Protein AF-A0A1I1IDP4-F1 (afdb_monomer)

Foldseek 3Di:
DAPWDLDQFLQQWPQWAWDWDQDPQFIIRRHQATWTQRCDPPDPRHRHIDGRRHHPPDPPTDHPGRDD

Structure (mmCIF, N/CA/C/O backbone):
data_AF-A0A1I1IDP4-F1
#
_entry.id   AF-A0A1I1IDP4-F1
#
loop_
_atom_site.group_PDB
_atom_site.id
_atom_site.type_symbol
_atom_site.label_atom_id
_atom_site.label_alt_id
_atom_site.label_comp_id
_atom_site.label_asym_id
_atom_site.label_entity_id
_atom_site.label_seq_id
_atom_site.pdbx_PDB_ins_code
_atom_site.Cartn_x
_atom_site.Cartn_y
_atom_site.Cartn_z
_atom_site.occupancy
_atom_site.B_iso_or_equiv
_atom_site.auth_seq_id
_atom_site.auth_comp_id
_atom_site.auth_asym_id
_atom_site.auth_atom_id
_atom_site.pdbx_PDB_model_num
ATOM 1 N N . M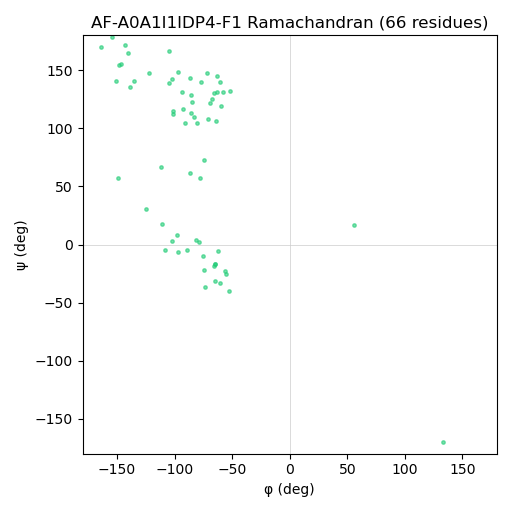ET A 1 1 ? 15.518 -3.664 -13.083 1.00 37.91 1 MET A N 1
ATOM 2 C CA . MET A 1 1 ? 15.822 -3.835 -11.647 1.00 37.91 1 MET A CA 1
ATOM 3 C C . MET A 1 1 ? 14.751 -3.104 -10.865 1.00 37.91 1 MET A C 1
ATOM 5 O O . MET A 1 1 ? 14.683 -1.887 -10.972 1.00 37.91 1 MET A O 1
ATOM 9 N N . SER A 1 2 ? 13.876 -3.825 -10.167 1.00 45.25 2 SER A N 1
ATOM 1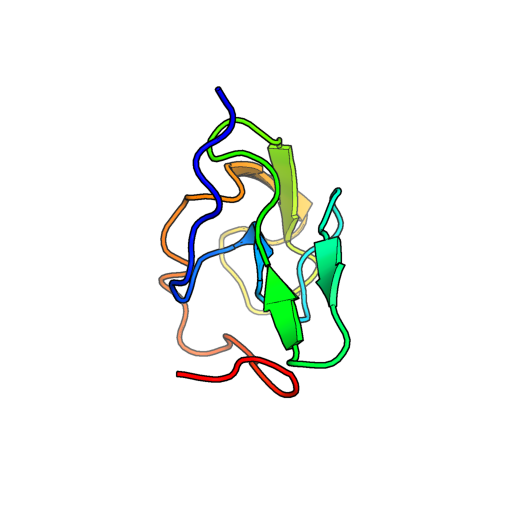0 C CA . SER A 1 2 ? 12.865 -3.196 -9.314 1.00 45.25 2 SER A CA 1
ATOM 11 C C . SER A 1 2 ? 13.515 -2.870 -7.976 1.00 45.25 2 SER A C 1
ATOM 13 O O . SER A 1 2 ? 13.904 -3.769 -7.235 1.00 45.25 2 SER A O 1
ATOM 15 N N . THR A 1 3 ? 13.729 -1.587 -7.706 1.00 52.25 3 THR A N 1
ATOM 16 C CA . THR A 1 3 ? 14.265 -1.123 -6.428 1.00 52.25 3 THR A CA 1
ATOM 17 C C . THR A 1 3 ? 13.189 -1.309 -5.366 1.00 52.25 3 THR A C 1
ATOM 19 O O . THR A 1 3 ? 12.183 -0.601 -5.366 1.00 52.25 3 THR A O 1
ATOM 22 N N . LEU A 1 4 ? 13.396 -2.284 -4.481 1.00 57.22 4 LEU A N 1
ATOM 23 C CA . LEU A 1 4 ? 12.568 -2.473 -3.295 1.00 57.22 4 LEU A CA 1
ATOM 24 C C . LEU A 1 4 ? 12.648 -1.201 -2.445 1.00 57.22 4 LEU A C 1
ATOM 26 O O . LEU A 1 4 ? 13.731 -0.788 -2.029 1.00 57.22 4 LEU A O 1
ATOM 30 N N . LEU A 1 5 ? 11.505 -0.552 -2.229 1.00 57.69 5 LEU A N 1
ATOM 31 C CA . LEU A 1 5 ? 11.426 0.670 -1.434 1.00 57.69 5 LEU A CA 1
ATOM 32 C C . LEU A 1 5 ? 11.162 0.311 0.029 1.00 57.69 5 LEU A C 1
ATOM 34 O O . LEU A 1 5 ? 10.034 -0.014 0.398 1.00 57.69 5 LEU A O 1
ATOM 38 N N . ASP A 1 6 ? 12.202 0.413 0.854 1.00 65.88 6 ASP A N 1
ATOM 39 C CA . ASP A 1 6 ? 12.132 0.297 2.316 1.00 65.88 6 ASP A CA 1
ATOM 40 C C . ASP A 1 6 ? 11.804 1.673 2.931 1.00 65.88 6 ASP A C 1
ATOM 42 O O . ASP A 1 6 ? 12.618 2.334 3.569 1.00 65.88 6 ASP A O 1
ATOM 46 N N . ARG A 1 7 ? 10.630 2.206 2.566 1.00 73.75 7 ARG A N 1
ATOM 47 C CA . ARG A 1 7 ? 10.121 3.491 3.069 1.00 73.75 7 ARG A CA 1
ATOM 48 C C . ARG A 1 7 ? 8.602 3.476 3.188 1.00 73.75 7 ARG A C 1
ATOM 50 O O . ARG A 1 7 ? 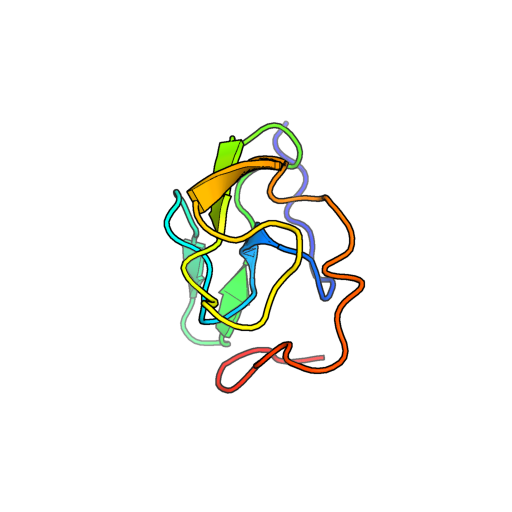7.922 2.786 2.422 1.00 73.75 7 ARG A O 1
ATOM 57 N N . LYS A 1 8 ? 8.056 4.321 4.066 1.00 80.75 8 LYS A N 1
ATOM 58 C CA . LYS A 1 8 ? 6.611 4.586 4.131 1.00 80.75 8 LYS A CA 1
ATOM 59 C C . LYS A 1 8 ? 6.120 5.252 2.834 1.00 80.75 8 LYS A C 1
ATOM 61 O O . LYS A 1 8 ? 6.404 6.421 2.562 1.00 80.75 8 LYS A O 1
ATOM 66 N N . CYS A 1 9 ? 5.414 4.492 2.003 1.00 84.38 9 CYS A N 1
ATOM 67 C CA . CYS A 1 9 ? 4.798 4.914 0.742 1.00 84.38 9 CYS A CA 1
ATOM 68 C C . CYS A 1 9 ? 3.436 4.231 0.505 1.00 84.38 9 CYS A C 1
ATOM 70 O O . CYS A 1 9 ? 3.039 3.338 1.239 1.00 84.38 9 CYS A O 1
ATOM 72 N N . CYS A 1 10 ? 2.675 4.625 -0.515 1.00 86.81 10 CYS A N 1
ATOM 73 C CA . CYS A 1 10 ? 1.356 4.032 -0.751 1.00 86.81 10 CYS A CA 1
ATOM 74 C C . CYS A 1 10 ? 1.397 2.496 -0.823 1.00 86.81 10 CYS A C 1
ATOM 76 O O . CYS A 1 10 ? 0.555 1.865 -0.205 1.00 86.81 10 CYS A O 1
ATOM 78 N N . GLY A 1 11 ? 2.416 1.905 -1.454 1.00 86.06 11 GLY A N 1
ATOM 79 C CA . GLY A 1 11 ? 2.559 0.456 -1.637 1.00 86.06 11 GLY A CA 1
ATOM 80 C C . GLY A 1 11 ? 2.758 -0.365 -0.365 1.00 86.06 11 GLY A C 1
ATOM 81 O O . GLY A 1 11 ? 2.557 -1.578 -0.379 1.00 86.06 11 GLY A O 1
ATOM 82 N N . THR A 1 12 ? 3.160 0.274 0.730 1.00 85.81 12 THR A N 1
ATOM 83 C CA . THR A 1 12 ? 3.396 -0.400 2.010 1.00 85.81 12 THR A CA 1
ATOM 84 C C . THR A 1 12 ? 2.323 -0.057 3.059 1.00 85.81 12 THR A C 1
ATOM 86 O O . THR A 1 12 ? 2.289 -0.678 4.119 1.00 85.81 12 THR A O 1
ATOM 89 N N . CYS A 1 13 ? 1.395 0.859 2.742 1.00 87.62 13 CYS A N 1
ATOM 90 C CA . CYS A 1 13 ? 0.276 1.263 3.599 1.00 87.62 13 CYS A CA 1
ATOM 91 C C . CYS A 1 13 ? -0.792 0.159 3.696 1.00 87.62 13 CYS A C 1
ATOM 93 O O . CYS A 1 13 ? -1.058 -0.563 2.732 1.00 87.62 13 CYS A O 1
ATOM 95 N N . GLU A 1 14 ? -1.468 0.040 4.841 1.00 87.94 14 GLU A N 1
ATOM 96 C CA . GLU A 1 14 ? -2.495 -0.997 5.034 1.00 87.94 14 GLU A CA 1
ATOM 97 C C . GLU A 1 14 ? -3.710 -0.831 4.123 1.00 87.94 14 GLU A C 1
ATOM 99 O O . GLU A 1 14 ? -4.285 -1.820 3.674 1.00 87.94 14 GLU A O 1
ATOM 104 N N . PHE A 1 15 ? -4.045 0.412 3.777 1.00 89.31 15 PHE A N 1
ATOM 105 C CA . PHE A 1 15 ? -5.139 0.728 2.860 1.00 89.31 15 PHE A CA 1
ATOM 106 C C . PHE A 1 15 ? -4.777 0.543 1.381 1.00 89.31 15 PHE A C 1
ATOM 108 O O . PHE A 1 15 ? -5.588 0.868 0.514 1.00 89.31 15 PHE A O 1
ATOM 115 N N . TRP A 1 16 ? -3.566 0.081 1.072 1.00 89.06 16 TRP A N 1
ATOM 116 C CA . TRP A 1 16 ? -3.143 -0.193 -0.296 1.00 89.06 16 TRP A CA 1
ATOM 117 C C . TRP A 1 16 ? -3.869 -1.401 -0.875 1.00 89.06 16 TRP A C 1
ATOM 119 O O . TRP A 1 16 ? -3.762 -2.512 -0.355 1.00 89.06 16 TRP A O 1
ATOM 129 N N . GLN A 1 17 ? -4.559 -1.185 -1.989 1.00 89.88 17 GLN A N 1
ATOM 130 C CA . GLN A 1 17 ? -5.213 -2.217 -2.786 1.00 89.88 17 GLN A CA 1
ATOM 131 C C . GLN A 1 17 ? -4.487 -2.351 -4.125 1.00 89.88 17 GLN A C 1
ATOM 133 O O . GLN A 1 17 ? -4.993 -1.992 -5.186 1.00 89.88 17 GLN A O 1
ATOM 138 N N . GLY A 1 18 ? -3.249 -2.823 -4.061 1.00 87.38 18 GLY A N 1
ATOM 139 C CA . GLY A 1 18 ? -2.423 -3.120 -5.221 1.00 87.38 18 GLY A CA 1
ATOM 140 C C . GLY A 1 18 ? -1.393 -4.186 -4.879 1.00 87.38 18 GLY A C 1
ATOM 141 O O . GLY A 1 18 ? -1.304 -4.644 -3.735 1.00 87.38 18 GLY A O 1
ATOM 142 N N . SER A 1 19 ? -0.593 -4.573 -5.868 1.00 85.19 19 SER A N 1
ATOM 143 C CA . SER A 1 19 ? 0.497 -5.525 -5.657 1.00 85.19 19 SER A CA 1
ATOM 144 C C . SER A 1 19 ? 1.468 -5.004 -4.595 1.00 85.19 19 SER A C 1
ATOM 146 O O . SER A 1 19 ? 1.895 -3.849 -4.632 1.00 85.19 19 SER A O 1
ATOM 148 N N . ARG A 1 20 ? 1.802 -5.864 -3.633 1.00 81.50 20 ARG A N 1
ATOM 149 C CA . ARG A 1 20 ? 2.794 -5.617 -2.582 1.00 81.50 20 ARG A CA 1
ATOM 150 C C . ARG A 1 20 ? 3.466 -6.927 -2.203 1.00 81.50 20 ARG A C 1
ATOM 152 O O . ARG A 1 20 ? 2.881 -7.995 -2.378 1.00 81.50 20 ARG A O 1
ATOM 159 N N . GLU A 1 21 ? 4.687 -6.847 -1.701 1.00 81.25 21 GLU A N 1
ATOM 160 C CA . GLU A 1 21 ? 5.437 -8.013 -1.250 1.00 81.25 21 GLU A CA 1
ATOM 161 C C . GLU A 1 21 ? 5.368 -8.093 0.273 1.00 81.25 21 GLU A C 1
ATOM 163 O O . GLU A 1 21 ? 5.861 -7.213 0.976 1.00 81.25 21 GLU A O 1
ATOM 168 N N . THR A 1 22 ? 4.736 -9.138 0.799 1.00 79.31 22 THR A N 1
ATOM 169 C CA . THR A 1 22 ? 4.727 -9.400 2.239 1.00 79.31 22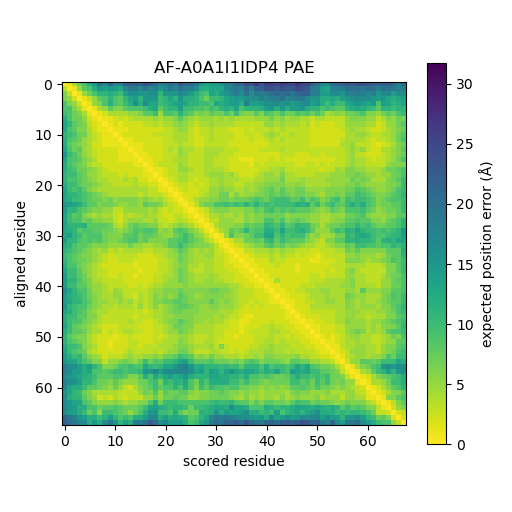 THR A CA 1
ATOM 170 C C . THR A 1 22 ? 5.882 -10.333 2.568 1.00 79.31 22 THR A C 1
ATOM 172 O O . THR A 1 22 ? 5.932 -11.470 2.107 1.00 79.31 22 THR A O 1
ATOM 175 N N . THR A 1 23 ? 6.818 -9.847 3.372 1.00 78.00 23 THR A N 1
ATOM 176 C CA . THR A 1 23 ? 7.968 -10.608 3.861 1.00 78.00 23 THR A CA 1
ATOM 177 C C . THR A 1 23 ? 7.766 -10.983 5.327 1.00 78.00 23 THR A C 1
ATOM 179 O O . THR A 1 23 ? 6.923 -10.410 6.017 1.00 78.00 23 THR A O 1
ATOM 182 N N . ARG A 1 24 ? 8.590 -11.903 5.849 1.00 75.56 24 ARG A N 1
ATOM 183 C CA . ARG A 1 24 ? 8.601 -12.254 7.283 1.00 75.56 24 ARG A CA 1
ATOM 184 C C . ARG A 1 24 ? 8.821 -11.039 8.198 1.00 75.56 24 ARG A C 1
ATOM 186 O O . ARG A 1 24 ? 8.397 -11.062 9.346 1.00 75.56 24 ARG A O 1
ATOM 193 N N . ASN A 1 25 ? 9.464 -9.994 7.677 1.00 72.31 25 ASN A N 1
ATOM 194 C CA . ASN A 1 25 ? 9.843 -8.800 8.424 1.00 72.31 25 ASN A CA 1
ATOM 195 C C . ASN A 1 25 ? 8.910 -7.606 8.168 1.00 72.31 25 ASN A C 1
ATOM 197 O O . ASN A 1 25 ? 9.185 -6.529 8.687 1.00 72.31 25 ASN A O 1
ATOM 201 N N . GLY A 1 26 ? 7.842 -7.771 7.377 1.00 76.75 26 GLY A N 1
ATOM 202 C CA . GLY A 1 26 ? 6.887 -6.706 7.075 1.00 76.75 26 GLY A CA 1
ATOM 203 C C . GLY A 1 26 ? 6.525 -6.580 5.596 1.00 76.75 26 GLY A C 1
ATOM 204 O O . GLY A 1 26 ? 6.870 -7.431 4.772 1.00 76.75 26 GLY A O 1
ATOM 205 N N . VAL A 1 27 ? 5.820 -5.504 5.254 1.00 79.25 27 VAL A N 1
ATOM 206 C CA . VAL A 1 27 ? 5.346 -5.223 3.890 1.00 79.25 27 VAL A CA 1
ATOM 207 C C . VAL A 1 27 ? 6.340 -4.335 3.142 1.00 79.25 27 VAL A C 1
ATOM 209 O O . VAL A 1 27 ? 6.743 -3.284 3.635 1.00 79.25 27 VAL A O 1
ATOM 212 N N . ARG A 1 28 ? 6.691 -4.733 1.917 1.00 75.94 28 ARG A N 1
ATOM 213 C CA . ARG A 1 28 ? 7.577 -4.010 0.999 1.00 75.94 28 ARG A CA 1
ATOM 214 C C . ARG A 1 28 ? 6.883 -3.696 -0.323 1.00 75.94 28 ARG A C 1
ATOM 216 O O . ARG A 1 28 ? 6.035 -4.444 -0.811 1.00 75.94 28 ARG A O 1
ATOM 223 N N . CYS A 1 29 ? 7.260 -2.566 -0.912 1.00 71.12 29 CYS A N 1
ATOM 224 C CA . CYS A 1 29 ? 6.780 -2.153 -2.224 1.00 71.12 29 CYS A CA 1
ATOM 225 C C . CYS A 1 29 ? 7.649 -2.804 -3.310 1.00 71.12 29 CYS A C 1
ATOM 227 O O . CYS A 1 29 ? 8.869 -2.626 -3.312 1.00 71.12 29 CYS A O 1
ATOM 229 N N . LYS A 1 30 ? 7.016 -3.566 -4.211 1.00 67.38 30 LYS A N 1
ATOM 230 C CA . LYS A 1 30 ? 7.690 -4.385 -5.230 1.00 67.38 30 LYS A CA 1
ATOM 231 C C . LYS A 1 30 ? 8.288 -3.544 -6.359 1.00 67.38 30 LYS A C 1
ATOM 233 O O . LYS A 1 30 ? 9.364 -3.864 -6.858 1.00 67.38 30 LYS A O 1
ATOM 238 N N . SER A 1 31 ? 7.613 -2.466 -6.754 1.00 73.06 31 SER A N 1
ATOM 239 C CA . SER A 1 31 ? 8.084 -1.540 -7.781 1.00 73.06 31 SER A CA 1
ATOM 240 C C . SER A 1 31 ? 7.549 -0.137 -7.536 1.00 73.06 31 SER A C 1
ATOM 242 O O . SER A 1 31 ? 6.378 0.058 -7.220 1.00 73.06 31 SER A O 1
ATOM 244 N N . SER A 1 32 ? 8.388 0.873 -7.764 1.00 72.00 32 SER A N 1
ATOM 245 C CA . SER A 1 32 ? 7.967 2.275 -7.703 1.00 72.00 32 SER A CA 1
ATOM 246 C C . SER A 1 32 ? 6.951 2.663 -8.779 1.00 72.00 32 SER A C 1
ATOM 248 O O . SER A 1 32 ? 6.275 3.684 -8.666 1.00 72.00 32 SER A O 1
ATOM 250 N N . SER A 1 33 ? 6.840 1.840 -9.818 1.00 80.44 33 SER A N 1
ATOM 251 C CA . SER A 1 33 ? 5.917 2.044 -10.931 1.00 80.44 33 SER A CA 1
ATOM 252 C C . SER A 1 33 ? 4.620 1.256 -10.783 1.00 80.44 33 SER A C 1
ATOM 254 O O . SER A 1 33 ? 3.732 1.451 -11.603 1.00 80.44 33 SER A O 1
ATOM 256 N N . ASP A 1 34 ? 4.503 0.388 -9.770 1.00 83.94 34 ASP A N 1
ATOM 257 C CA . ASP A 1 34 ? 3.262 -0.350 -9.549 1.00 83.94 34 ASP A CA 1
ATOM 258 C C . ASP A 1 34 ? 2.147 0.636 -9.220 1.00 83.94 34 ASP A C 1
ATOM 260 O O . ASP A 1 34 ? 2.301 1.519 -8.372 1.00 83.94 34 ASP A O 1
ATOM 264 N N . GLU A 1 35 ? 1.023 0.486 -9.904 1.00 89.00 35 GLU A N 1
ATOM 265 C CA . GLU A 1 35 ? -0.183 1.245 -9.627 1.00 89.00 35 GLU A CA 1
ATOM 266 C C . GLU A 1 35 ? -1.123 0.423 -8.750 1.00 89.00 35 GLU A C 1
ATOM 268 O O . GLU A 1 35 ? -1.163 -0.809 -8.798 1.00 89.00 35 GLU A O 1
ATOM 273 N N . GLY A 1 36 ? -1.872 1.119 -7.911 1.00 89.19 36 GLY A N 1
ATOM 274 C CA . GLY A 1 36 ? -2.847 0.516 -7.022 1.00 89.19 36 GLY A CA 1
ATOM 275 C C . GLY A 1 36 ? -3.803 1.562 -6.491 1.00 89.19 36 GLY A C 1
ATOM 276 O O . GLY A 1 36 ? -3.616 2.767 -6.682 1.00 89.19 36 GLY A O 1
ATOM 277 N N . ILE A 1 37 ? -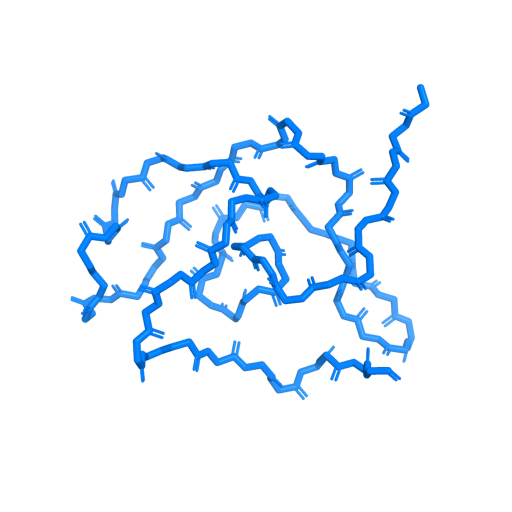4.855 1.085 -5.839 1.00 91.06 37 ILE A N 1
ATOM 278 C CA . ILE A 1 37 ? -5.942 1.935 -5.365 1.00 91.06 37 ILE A CA 1
ATOM 279 C C . ILE A 1 37 ? -5.785 2.176 -3.864 1.00 91.06 37 ILE A C 1
ATOM 281 O O . ILE A 1 37 ? -5.390 1.288 -3.105 1.00 91.06 37 ILE A O 1
ATOM 285 N N . CYS A 1 38 ? -6.093 3.390 -3.408 1.00 88.94 38 CYS A N 1
ATOM 286 C CA . CYS A 1 38 ? -6.198 3.669 -1.980 1.00 88.94 38 CYS A CA 1
ATOM 287 C C . CYS A 1 38 ? -7.609 3.330 -1.478 1.00 88.94 38 CYS A C 1
ATOM 289 O O . CYS A 1 38 ? -8.569 4.026 -1.796 1.00 88.94 38 CYS A O 1
ATOM 291 N N . GLY A 1 39 ? -7.725 2.314 -0.623 1.00 88.69 39 GLY A N 1
ATOM 292 C CA . GLY A 1 39 ? -8.982 1.928 0.029 1.00 88.69 39 GLY A CA 1
ATOM 293 C C . GLY A 1 39 ? -9.347 2.768 1.260 1.00 88.69 39 GLY A C 1
ATOM 294 O O . GLY A 1 39 ? -10.317 2.470 1.957 1.00 88.69 39 GLY A O 1
ATOM 295 N N . ASN A 1 40 ? -8.570 3.806 1.589 1.00 87.94 40 ASN A N 1
ATOM 296 C CA . ASN A 1 40 ? -8.853 4.647 2.748 1.00 87.94 40 ASN A CA 1
ATOM 297 C C . ASN A 1 40 ? -9.931 5.679 2.411 1.00 87.94 40 ASN A C 1
ATOM 299 O O . ASN A 1 40 ? -9.628 6.703 1.804 1.00 87.94 40 ASN A O 1
ATOM 303 N N . ARG A 1 41 ? -11.163 5.463 2.882 1.00 87.44 41 ARG A N 1
ATOM 304 C CA . ARG A 1 41 ? -12.311 6.377 2.694 1.00 87.44 41 ARG A CA 1
ATOM 305 C C . ARG A 1 41 ? -12.079 7.803 3.185 1.00 87.44 41 ARG A C 1
ATOM 307 O O . ARG A 1 41 ? -12.755 8.722 2.741 1.00 87.44 41 ARG A O 1
ATOM 314 N N . LYS A 1 42 ? -11.142 8.001 4.114 1.00 85.75 42 LYS A N 1
ATOM 315 C CA . LYS A 1 42 ? -10.788 9.327 4.637 1.00 85.75 42 LYS A CA 1
ATOM 316 C C . LYS A 1 42 ? -9.688 10.009 3.819 1.00 85.75 42 LYS A C 1
ATOM 318 O O . LYS A 1 42 ? -9.324 11.145 4.116 1.00 85.75 42 LYS A O 1
ATOM 323 N N . SER A 1 43 ? -9.127 9.325 2.821 1.00 83.62 43 SER A N 1
ATOM 324 C CA . SER A 1 43 ? -8.064 9.857 1.982 1.00 83.62 43 SER A CA 1
ATOM 325 C C . SER A 1 43 ? -8.607 10.653 0.804 1.00 83.62 43 SER A C 1
ATOM 327 O O . SER A 1 43 ? -9.568 10.250 0.162 1.00 83.62 43 SER A O 1
ATOM 329 N N . MET A 1 44 ? -7.921 11.735 0.429 1.00 82.94 44 MET A N 1
ATOM 330 C CA . MET A 1 44 ? -8.200 12.451 -0.824 1.00 82.94 44 MET A CA 1
ATOM 331 C C . MET A 1 44 ? -7.919 11.603 -2.078 1.00 82.94 44 MET A C 1
ATOM 333 O O . MET A 1 44 ? -8.374 11.943 -3.174 1.00 82.94 44 MET A O 1
ATOM 337 N N . GLN A 1 45 ? -7.162 10.516 -1.899 1.00 83.44 45 GLN A N 1
ATOM 338 C CA . GLN A 1 45 ? -6.831 9.534 -2.929 1.00 83.44 45 GLN A CA 1
ATOM 339 C C . GLN A 1 45 ? -7.726 8.289 -2.882 1.00 83.44 45 GLN A C 1
ATOM 341 O O . GLN A 1 45 ? -7.434 7.328 -3.585 1.00 83.44 45 GLN A O 1
ATOM 346 N N . HIS A 1 46 ? -8.790 8.286 -2.067 1.00 88.00 46 HIS A N 1
ATOM 347 C CA . HIS A 1 46 ? -9.764 7.193 -2.028 1.00 88.00 46 HIS A CA 1
ATOM 348 C C . HIS A 1 46 ? -10.288 6.858 -3.429 1.00 88.00 46 HIS A C 1
ATOM 350 O O . HIS A 1 46 ? -10.656 7.773 -4.167 1.00 88.00 46 HIS A O 1
ATOM 356 N N . ASP A 1 47 ? -10.313 5.569 -3.777 1.00 89.19 47 ASP A N 1
ATOM 357 C CA . ASP A 1 47 ? -10.752 5.045 -5.081 1.00 89.19 47 ASP A CA 1
ATOM 358 C C . ASP A 1 47 ? -10.009 5.623 -6.301 1.00 89.19 47 ASP A C 1
ATOM 360 O O . ASP A 1 47 ? -10.451 5.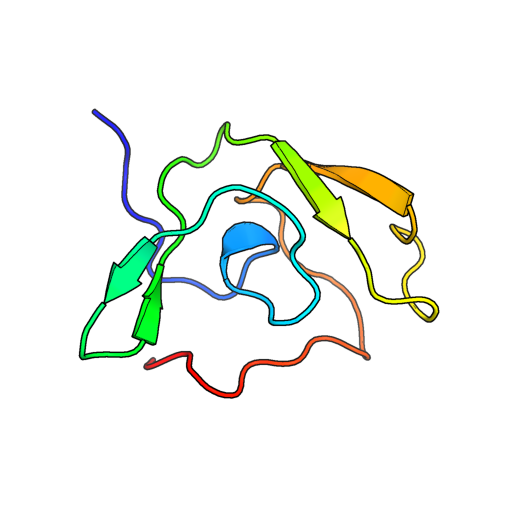484 -7.441 1.00 89.19 47 ASP A O 1
ATOM 364 N N . LYS A 1 48 ? -8.844 6.251 -6.094 1.00 88.62 48 LYS A N 1
ATOM 365 C CA . LYS A 1 48 ? -7.980 6.736 -7.175 1.00 88.62 48 LYS A CA 1
ATOM 366 C C . LYS A 1 48 ? -6.767 5.831 -7.337 1.00 88.62 48 LYS A C 1
ATOM 368 O O . LYS A 1 48 ? -6.152 5.423 -6.350 1.00 88.62 48 LYS A O 1
ATOM 373 N N . SER A 1 49 ? -6.405 5.575 -8.595 1.00 89.94 49 SER A N 1
ATOM 374 C CA . SER A 1 49 ? -5.127 4.948 -8.934 1.00 89.94 49 SER A CA 1
ATOM 375 C C . SER A 1 49 ? -3.982 5.889 -8.564 1.00 89.94 49 SER A C 1
ATOM 377 O O . SER A 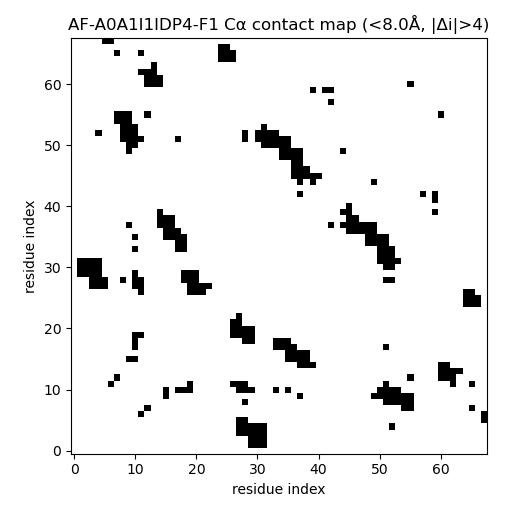1 49 ? -4.001 7.075 -8.904 1.00 89.94 49 SER A O 1
ATOM 379 N N . THR A 1 50 ? -2.991 5.377 -7.843 1.00 88.88 50 THR A N 1
ATOM 380 C CA . THR A 1 50 ? -1.753 6.095 -7.534 1.00 88.88 50 THR A CA 1
ATOM 381 C C . THR A 1 50 ? -0.565 5.147 -7.605 1.00 88.88 50 THR A C 1
ATOM 383 O O . THR A 1 50 ? -0.725 3.929 -7.602 1.00 88.88 50 THR A O 1
ATOM 386 N N . LYS A 1 51 ? 0.645 5.703 -7.666 1.00 88.44 51 LYS A N 1
ATOM 387 C CA . LYS A 1 51 ? 1.880 4.916 -7.687 1.00 88.44 51 LYS A CA 1
ATOM 388 C C . LYS A 1 51 ? 2.207 4.400 -6.294 1.00 88.44 51 LYS A C 1
ATOM 390 O O . LYS A 1 51 ? 2.159 5.146 -5.317 1.00 88.44 51 LYS A O 1
ATOM 395 N N . ALA A 1 52 ? 2.667 3.164 -6.207 1.00 85.56 52 ALA A N 1
ATOM 396 C CA . ALA A 1 52 ? 3.060 2.522 -4.965 1.00 85.56 52 ALA A CA 1
ATOM 397 C C . ALA A 1 52 ? 4.215 3.270 -4.272 1.00 85.56 52 ALA A C 1
ATOM 399 O O . ALA A 1 52 ? 4.237 3.368 -3.048 1.00 85.56 52 ALA A O 1
ATOM 400 N N . SER A 1 53 ? 5.141 3.881 -5.025 1.00 83.00 53 SER A N 1
ATOM 401 C CA . SER A 1 53 ? 6.206 4.718 -4.444 1.00 83.00 53 SER A CA 1
ATOM 402 C C . SER A 1 53 ? 5.761 6.095 -3.974 1.00 83.00 53 SER A C 1
ATOM 404 O O . SER A 1 53 ? 6.587 6.812 -3.393 1.00 83.00 53 SER A O 1
ATOM 406 N N . TYR A 1 54 ? 4.534 6.509 -4.304 1.00 85.12 54 TYR A N 1
ATOM 407 C CA . TYR A 1 54 ? 4.027 7.823 -3.943 1.00 85.12 54 TYR A CA 1
ATOM 408 C C . TYR A 1 54 ? 4.021 7.956 -2.423 1.00 85.12 54 TYR A C 1
ATOM 410 O O . TYR A 1 54 ? 3.744 6.996 -1.698 1.00 85.12 54 TYR A O 1
ATOM 418 N N . HIS A 1 55 ? 4.390 9.134 -1.927 1.00 78.81 55 HIS A N 1
ATOM 419 C CA . HIS A 1 55 ? 4.368 9.360 -0.494 1.00 78.81 55 HIS A CA 1
ATOM 420 C C . HIS A 1 55 ? 2.912 9.346 -0.036 1.00 78.81 55 HIS A C 1
ATOM 422 O O . HIS A 1 55 ? 2.080 10.074 -0.581 1.00 78.81 5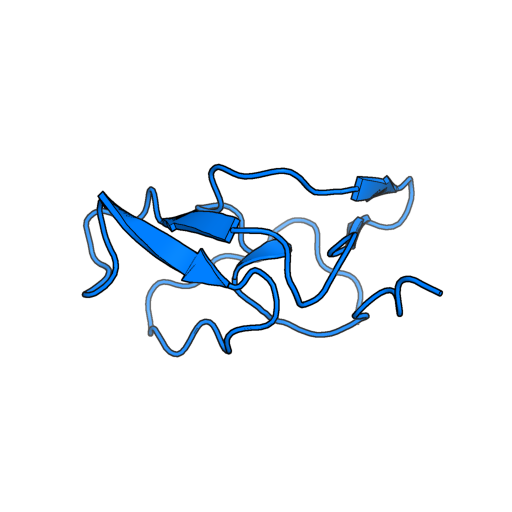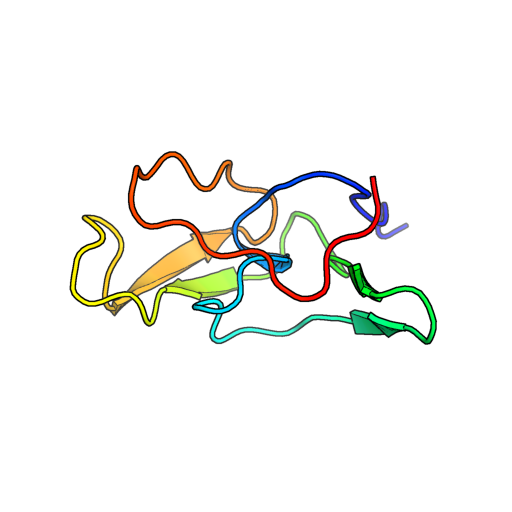5 HIS A O 1
ATOM 428 N N . CYS A 1 56 ? 2.595 8.499 0.941 1.00 74.12 56 CYS A N 1
ATOM 429 C CA . CYS A 1 56 ? 1.257 8.432 1.505 1.00 74.12 56 CYS A CA 1
ATOM 430 C C . CYS A 1 56 ? 1.055 9.668 2.398 1.00 74.12 56 CYS A C 1
ATOM 432 O O . CYS A 1 56 ? 1.101 9.584 3.613 1.00 74.12 56 CYS A O 1
ATOM 434 N N . ALA A 1 57 ? 0.896 10.846 1.787 1.00 63.22 57 ALA A N 1
ATOM 435 C CA . ALA A 1 57 ? 0.837 12.143 2.457 1.00 63.22 57 ALA A CA 1
ATOM 436 C C . ALA A 1 57 ? -0.538 12.375 3.100 1.00 63.22 57 ALA A C 1
ATOM 438 O O . ALA A 1 57 ? -1.257 13.309 2.744 1.00 63.22 57 ALA A O 1
ATOM 439 N N . ASN A 1 58 ? -0.962 11.479 3.992 1.00 66.75 58 ASN A N 1
ATOM 440 C CA . ASN A 1 58 ? -2.268 11.590 4.618 1.00 66.75 58 ASN A CA 1
ATOM 441 C C . ASN A 1 58 ? -2.229 11.254 6.104 1.00 66.75 58 ASN A C 1
ATOM 443 O O . ASN A 1 58 ? -1.694 10.227 6.499 1.00 66.75 58 ASN A O 1
ATOM 447 N N . LYS A 1 59 ? -2.902 12.074 6.921 1.00 69.44 59 LYS A N 1
ATOM 448 C CA . LYS A 1 59 ? -2.995 11.927 8.388 1.00 69.44 59 LYS A CA 1
ATOM 449 C C . LYS A 1 59 ? -3.685 10.638 8.861 1.00 69.44 59 LYS A C 1
ATOM 451 O O . LYS A 1 59 ? -3.793 10.392 10.055 1.00 69.44 59 LYS A O 1
ATOM 456 N N . TYR A 1 60 ? -4.215 9.862 7.920 1.00 71.25 60 TYR A N 1
ATOM 457 C CA . TYR A 1 60 ? -4.927 8.608 8.140 1.00 71.25 60 TYR A CA 1
ATOM 458 C C . TYR A 1 60 ? -4.141 7.400 7.623 1.00 71.25 60 TYR A C 1
ATOM 460 O O . TYR A 1 60 ? -4.735 6.358 7.362 1.00 71.25 60 TYR A O 1
ATOM 468 N N . GLU A 1 61 ? -2.842 7.548 7.384 1.00 79.69 61 GLU A N 1
ATOM 469 C CA . GLU A 1 61 ? -1.982 6.423 7.041 1.00 79.69 61 GLU A CA 1
ATOM 470 C C . GLU A 1 61 ? -1.901 5.402 8.191 1.00 79.69 61 GLU A C 1
ATOM 472 O O . GLU A 1 61 ? -1.942 5.766 9.367 1.00 79.69 61 GLU A O 1
ATOM 477 N N . GLN A 1 62 ? -1.817 4.114 7.845 1.00 81.50 62 GLN A N 1
ATOM 478 C CA . GLN A 1 62 ? -1.697 3.014 8.805 1.00 81.50 62 GLN A CA 1
ATOM 479 C C . GLN A 1 62 ? -0.637 2.013 8.355 1.00 81.50 62 GLN A C 1
ATOM 481 O O . GLN A 1 62 ? -0.490 1.730 7.163 1.00 81.50 62 GLN A O 1
ATOM 486 N N . TRP A 1 63 ? 0.111 1.525 9.345 1.00 80.38 63 TRP A N 1
ATOM 487 C CA . TRP A 1 63 ? 1.424 0.910 9.182 1.00 80.38 63 TRP A CA 1
ATOM 488 C C . TRP A 1 63 ? 1.673 -0.166 10.243 1.00 80.38 63 TRP A C 1
ATOM 490 O O . TRP A 1 63 ? 2.629 -0.079 11.006 1.00 80.38 63 TRP A O 1
ATOM 500 N N . SER A 1 64 ? 0.801 -1.169 10.328 1.00 72.12 64 SER A N 1
ATOM 501 C CA . SER A 1 64 ? 0.896 -2.195 11.380 1.00 72.12 64 SER A CA 1
ATOM 502 C C . SER A 1 64 ? 2.032 -3.205 11.159 1.00 72.12 64 SER A C 1
ATOM 504 O O . SER A 1 64 ? 2.491 -3.833 12.107 1.00 72.12 64 SER A O 1
ATOM 506 N N . GLN A 1 65 ? 2.506 -3.361 9.918 1.00 65.94 65 GLN A N 1
ATOM 507 C CA . GLN A 1 65 ? 3.539 -4.335 9.526 1.00 65.94 65 GLN A CA 1
ATOM 508 C C . GLN A 1 65 ? 4.739 -3.685 8.814 1.00 65.94 65 GLN A C 1
ATOM 510 O O . GLN A 1 65 ? 5.352 -4.292 7.936 1.00 65.94 65 GLN A O 1
ATOM 515 N N . TYR A 1 66 ? 5.059 -2.434 9.144 1.00 61.56 66 TYR A N 1
ATOM 516 C CA . TYR A 1 66 ? 6.229 -1.742 8.602 1.00 61.56 66 TYR A CA 1
ATOM 517 C C . TYR A 1 66 ? 7.364 -1.755 9.628 1.00 61.56 66 TYR A C 1
ATOM 519 O O . TYR A 1 66 ? 7.246 -1.112 10.669 1.00 61.56 66 TYR A O 1
ATOM 527 N N . ASN A 1 67 ? 8.450 -2.472 9.333 1.00 56.09 67 ASN A N 1
ATOM 528 C CA . ASN A 1 67 ? 9.694 -2.356 10.094 1.00 56.09 67 ASN A CA 1
ATOM 529 C C . ASN A 1 67 ? 10.524 -1.206 9.520 1.00 56.09 67 ASN A C 1
ATOM 531 O O . ASN A 1 67 ? 10.707 -1.132 8.307 1.00 56.09 67 ASN A O 1
ATOM 535 N N . SER A 1 68 ? 10.962 -0.305 10.403 1.00 54.34 68 SER A N 1
ATOM 536 C CA . SER A 1 68 ? 11.888 0.790 10.097 1.00 54.34 68 SER A CA 1
ATOM 537 C C . SER A 1 68 ? 13.341 0.342 10.154 1.00 54.34 68 SER A C 1
ATOM 539 O O . SER A 1 68 ? 13.627 -0.644 10.867 1.00 54.34 68 SER A O 1
#

Radius of gyration: 10.79 Å; Cα contacts (8 Å, |Δi|>4): 156; chains: 1; bounding box: 28×25×23 Å

Mean predicted aligned error: 6.48 Å

pLDDT: mean 77.91, std 11.8, range [37.91, 91.06]

Secondary structure (DSSP, 8-state):
----B-S-SGGGSTTEES--EEETTEEEBS-TT-EEEE--TTSTTBT-EEETTS----TT---TT---

Sequence (68 aa):
MSTLLDRKCCGTCEFWQGSRETTRNGVRCKSSSDEGICGNRKSMQHDKSTKASYHCANKYEQWSQYNS

Solvent-accessible surface area (backbone atoms only — not comparable to full-atom values): 3970 Å² total; per-residue (Å²): 134,66,62,67,45,95,58,88,15,32,26,41,31,69,46,41,56,47,78,55,42,79,50,101,74,26,48,33,21,57,32,57,79,40,61,27,28,31,67,37,84,89,42,98,50,39,83,33,81,41,43,21,56,39,69,56,88,48,101,81,68,48,62,93,50,62,70,132